Protein AF-A0A1A8JLR3-F1 (afdb_monomer)

Sequence (158 aa):
GGHHCAGSDTETRSCQKQLCPVDGHWSEWSHWEECSQTCGQGNRTRIRTCSNPPAQHGGRSCEGKAVDVIMCSVRPCPVAGNWGPWLPWSPCSESCGKGVQSRIRLCNNPPPTFDGLQCEGTDTQSQVCKETSCPVDGKWSSWMSWGSCSVSCGGGTR

InterPro domains:
  IPR000884 Thrombospondin type-1 (TSP1) repeat [PF00090] (27-77)
  IPR000884 Thrombospondin type-1 (TSP1) repeat [PF00090] (84-134)
  IPR000884 Thrombospondin type-1 (TSP1) repeat [PF00090] (141-158)
  IPR000884 Thrombospondin type-1 (TSP1) repeat [PS50092] (23-78)
  IPR000884 Thrombospondin type-1 (TSP1) repeat [PS50092] (80-135)
  IPR000884 Thrombospondin type-1 (TSP1) repeat [PS50092] (137-158)
  IPR000884 Thrombospondin type-1 (TSP1) repeat [SM00209] (26-78)
  IPR000884 Thrombospondin type-1 (TSP1) repeat [SM00209] (83-135)
  IPR036383 Thrombospon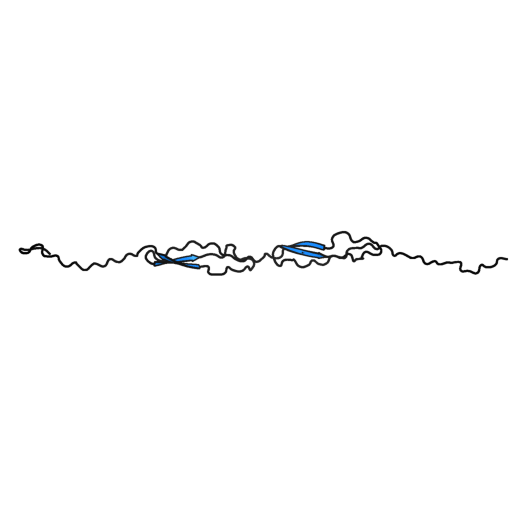din type-1 repeat superfamily [G3DSA:2.20.100.10] (21-77)
  IPR036383 Thrombospondin type-1 repeat superfamily [G3DSA:2.20.100.10] (78-134)
  IPR036383 Thrombospondin type-1 repeat superfamily [G3DSA:2.20.100.10] (135-158)
  IPR036383 Thrombospondin type-1 repeat superfamily [SSF82895] (20-77)
  IPR036383 Thrombospondin type-1 repeat superfamily [SSF82895] (80-129)
  IPR036383 Thrombospondin type-1 repeat superfamily [SSF82895] (134-158)
  IPR052065 Complement and asymmetry regulator [PTHR22906] (78-158)

Solvent-accessible surface area (backbone atoms only — not comparable to full-atom values): 9669 Å² total; per-residue (Å²): 139,81,82,81,82,89,68,76,96,68,85,86,76,86,73,89,76,76,69,73,57,31,57,19,25,63,38,73,68,48,71,71,50,71,52,74,36,91,33,37,73,30,42,25,42,32,43,39,47,57,58,56,47,46,50,34,66,85,28,50,71,56,83,77,78,50,62,50,76,46,80,38,72,66,44,77,54,56,34,55,20,24,68,35,72,69,48,73,69,47,72,53,73,33,90,34,37,78,22,46,26,41,30,43,39,47,55,57,54,46,50,48,37,67,89,24,50,72,52,86,78,81,51,64,50,76,48,82,37,70,73,42,83,56,88,70,84,80,71,80,72,77,79,73,79,76,62,75,56,77,44,97,69,81,92,55,63,108

Mean predicted aligned error: 12.74 Å

Foldseek 3Di:
DDDDDPDPPDDDDDDPDQDDWDAFDKDDKDPWDDFPDQAAKGKIKIFIDRPPPHTDSPHHYDDDDRMDMDMDHHHHDWDAFDKDDKDDWDPFPDQADKGKIKIFIDSPPPNTPPPHHTYDDDRMDMDIDHNYHDDDPDDDDPPDPDDDFPDPDDDTDD

Organism: Nothobranchius kuhntae (NCBI:txid321403)

Secondary structure (DSSP, 8-state):
------S-S--------PPPPB---BPPPPPPPPPS-SSSEEEEEEE--B-SSPPBTTPPPPPS-SEEEEEEE-SPPPB---PPPBPPPPPPS-SSSEEEEEEEB-S-SSPPBTTPPPPPS-SEEEEEEE--PPPP--PPPPPPP-PPPS-SSSS---

Nearest PDB structures (foldseek):
  1lsl-assembly1_A  TM=7.366E-01  e=3.043E-14  Homo sapiens
  6rus-assembly1_A  TM=4.669E-01  e=3.093E-11  Homo sapiens
  6ool-assembly1_A  TM=8.958E-01  e=1.472E-05  Mus musculus
  6qig-assembly1_A  TM=8.327E-01  e=3.774E-05  Homo sapiens
  7za1-assembly1_F  TM=6.588E-01  e=3.024E-05  Rattus norvegicus

pLDDT: mean 89.0, std 12.77, range [41.72, 98.62]

Radius of gyration: 52.15 Å; Cα contacts (8 Å, |Δi|>4): 277; chains: 1; bounding box: 113×22×178 Å

Structure (mmCIF, N/CA/C/O backbone):
data_AF-A0A1A8JLR3-F1
#
_entry.id   AF-A0A1A8JLR3-F1
#
loop_
_atom_site.group_PDB
_atom_site.id
_atom_site.type_symbol
_atom_site.label_atom_id
_atom_site.label_alt_id
_atom_site.label_comp_id
_atom_site.label_asym_id
_atom_site.label_entity_id
_atom_site.label_seq_id
_atom_site.pdbx_PDB_ins_code
_atom_site.Cartn_x
_atom_site.Cartn_y
_atom_site.Cartn_z
_atom_site.occupancy
_atom_site.B_iso_or_equiv
_atom_site.auth_seq_id
_atom_site.auth_comp_id
_atom_site.auth_asym_id
_atom_site.auth_atom_id
_atom_site.pdbx_PDB_model_num
ATOM 1 N N . GLY A 1 1 ? 52.396 6.038 -93.322 1.00 41.72 1 GLY A N 1
ATOM 2 C CA . GLY A 1 1 ? 52.732 6.834 -92.130 1.00 41.72 1 GLY A CA 1
ATOM 3 C C . GLY A 1 1 ? 51.474 7.016 -91.319 1.00 41.72 1 GLY A C 1
ATOM 4 O O . GLY A 1 1 ? 50.472 7.398 -91.904 1.00 41.72 1 GLY A O 1
ATOM 5 N N . GLY A 1 2 ? 51.495 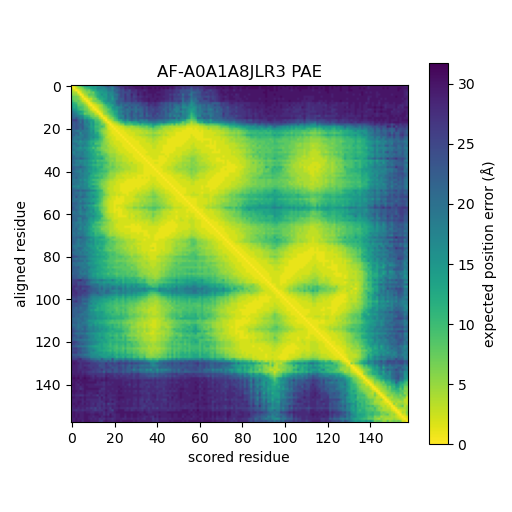6.676 -90.033 1.00 54.66 2 GLY A N 1
ATOM 6 C CA . GLY A 1 2 ? 50.384 6.933 -89.115 1.00 54.66 2 GLY A CA 1
ATOM 7 C C . GLY A 1 2 ? 50.817 7.992 -88.110 1.00 54.66 2 GLY A C 1
ATOM 8 O O . GLY A 1 2 ? 51.861 7.830 -87.484 1.00 54.66 2 GLY A O 1
ATOM 9 N N . HIS A 1 3 ? 50.064 9.087 -87.999 1.00 63.47 3 HIS A N 1
ATOM 10 C CA . HIS A 1 3 ? 50.295 10.092 -86.964 1.00 63.47 3 HIS A CA 1
ATOM 11 C C . HIS A 1 3 ? 49.769 9.548 -85.634 1.00 63.47 3 HIS A C 1
ATOM 13 O O . HIS A 1 3 ? 48.619 9.124 -85.553 1.00 63.47 3 HIS A O 1
ATOM 19 N N . HIS A 1 4 ? 50.617 9.545 -84.606 1.00 66.62 4 HIS A N 1
ATOM 20 C CA . HIS A 1 4 ? 50.221 9.176 -83.251 1.00 66.62 4 HIS A CA 1
ATOM 21 C C . HIS A 1 4 ? 49.119 10.122 -82.755 1.00 66.62 4 HIS A C 1
ATOM 23 O O . HIS A 1 4 ? 49.282 11.343 -82.811 1.00 66.62 4 HIS A O 1
ATOM 29 N N . CYS A 1 5 ? 48.005 9.565 -82.279 1.00 67.81 5 CYS A N 1
ATOM 30 C CA . CYS A 1 5 ? 46.959 10.334 -81.616 1.00 67.81 5 CYS A CA 1
ATOM 31 C C . CYS A 1 5 ? 47.530 10.902 -80.311 1.00 67.81 5 CYS A C 1
ATOM 33 O O . CYS A 1 5 ? 47.910 10.148 -79.420 1.00 67.81 5 CYS A O 1
ATOM 35 N N . ALA A 1 6 ? 47.627 12.228 -80.210 1.00 66.75 6 ALA A N 1
ATOM 36 C CA . ALA A 1 6 ? 48.016 12.897 -78.977 1.00 66.75 6 ALA A CA 1
ATOM 37 C C . ALA A 1 6 ? 46.758 13.169 -78.142 1.00 66.75 6 ALA A C 1
ATOM 39 O O . ALA A 1 6 ? 46.001 14.097 -78.421 1.00 66.75 6 ALA A O 1
ATOM 40 N N . GLY A 1 7 ? 46.531 12.333 -77.134 1.00 68.38 7 GLY A N 1
ATOM 41 C CA . GLY A 1 7 ? 45.443 12.456 -76.171 1.00 68.38 7 GLY A CA 1
ATOM 42 C C . GLY A 1 7 ? 45.533 11.343 -75.131 1.00 68.38 7 GLY A C 1
ATOM 43 O O . GLY A 1 7 ? 46.165 10.323 -75.377 1.00 68.38 7 GLY A O 1
ATOM 44 N N . SER A 1 8 ? 44.942 11.543 -73.955 1.00 69.75 8 SER A N 1
ATOM 45 C CA . SER A 1 8 ? 44.732 10.436 -73.017 1.00 69.75 8 SER A CA 1
ATOM 46 C C . SER A 1 8 ? 43.672 9.505 -73.602 1.00 69.75 8 SER A C 1
ATOM 48 O O . SER A 1 8 ? 42.555 9.955 -73.851 1.00 69.75 8 SER A O 1
ATOM 50 N N . ASP A 1 9 ? 43.982 8.216 -73.749 1.00 64.38 9 ASP A N 1
ATOM 51 C CA . ASP A 1 9 ? 43.018 7.178 -74.166 1.00 64.38 9 ASP A CA 1
ATOM 52 C C . ASP A 1 9 ? 41.933 6.919 -73.104 1.00 64.38 9 ASP A C 1
ATOM 54 O O . ASP A 1 9 ? 41.002 6.138 -73.301 1.00 64.38 9 ASP A O 1
ATOM 58 N N . THR A 1 10 ? 42.064 7.572 -71.949 1.00 65.62 10 THR A N 1
ATOM 59 C CA . THR A 1 10 ? 41.183 7.417 -70.798 1.00 65.62 10 THR A CA 1
ATOM 60 C C . THR A 1 10 ? 40.550 8.754 -70.438 1.00 65.62 10 THR A C 1
ATOM 62 O O . THR A 1 10 ? 41.225 9.673 -69.965 1.00 65.62 10 THR A O 1
ATOM 65 N N . GLU A 1 11 ? 39.235 8.845 -70.631 1.00 65.88 11 GLU A N 1
ATOM 66 C CA . GLU A 1 11 ? 38.384 9.878 -70.044 1.00 65.88 11 GLU A CA 1
ATOM 67 C C . GLU A 1 11 ? 37.753 9.311 -68.766 1.00 65.88 11 GLU A C 1
ATOM 69 O O . GLU A 1 11 ? 36.842 8.482 -68.807 1.00 65.88 11 GLU A O 1
ATOM 74 N N . THR A 1 12 ? 38.240 9.743 -67.604 1.00 66.88 12 THR A N 1
ATOM 75 C CA . THR A 1 12 ? 37.663 9.331 -66.319 1.00 66.88 12 THR A CA 1
ATOM 76 C C . THR A 1 12 ? 36.591 10.330 -65.906 1.00 66.88 12 THR A C 1
ATOM 78 O O . THR A 1 12 ? 36.887 11.404 -65.384 1.00 66.88 12 THR A O 1
ATOM 81 N N . ARG A 1 13 ? 35.321 9.977 -66.118 1.00 64.69 13 ARG A N 1
ATOM 82 C CA . ARG A 1 13 ? 34.182 10.745 -65.600 1.00 64.69 13 ARG A CA 1
ATOM 83 C C . ARG A 1 13 ? 33.848 10.307 -64.178 1.00 64.69 13 ARG A C 1
ATOM 85 O O . ARG A 1 13 ? 33.643 9.124 -63.915 1.00 64.69 13 ARG A O 1
ATOM 92 N N . SER A 1 14 ? 33.758 11.266 -63.260 1.00 67.31 14 SER A N 1
ATOM 93 C CA . SER A 1 14 ? 33.319 10.991 -61.891 1.00 67.31 14 SER A CA 1
ATOM 94 C C . SER A 1 14 ? 31.805 10.764 -61.873 1.00 67.31 14 SER A C 1
ATOM 96 O O . SER A 1 14 ? 31.029 11.666 -62.184 1.00 67.31 14 SER A O 1
ATOM 98 N N . CYS A 1 15 ? 31.380 9.546 -61.543 1.00 69.94 15 CYS A N 1
ATOM 99 C CA . CYS A 1 15 ? 29.975 9.226 -61.309 1.00 69.94 15 CYS A CA 1
ATOM 100 C C . CYS A 1 15 ? 29.600 9.620 -59.872 1.00 69.94 15 CYS A C 1
ATOM 102 O O . CYS A 1 15 ? 30.335 9.303 -58.933 1.00 69.94 15 CYS A O 1
ATOM 104 N N . GLN A 1 16 ? 28.456 10.288 -59.691 1.00 66.19 16 GLN A N 1
ATOM 105 C CA . GLN A 1 16 ? 27.868 10.554 -58.375 1.00 66.19 16 GLN A CA 1
ATOM 106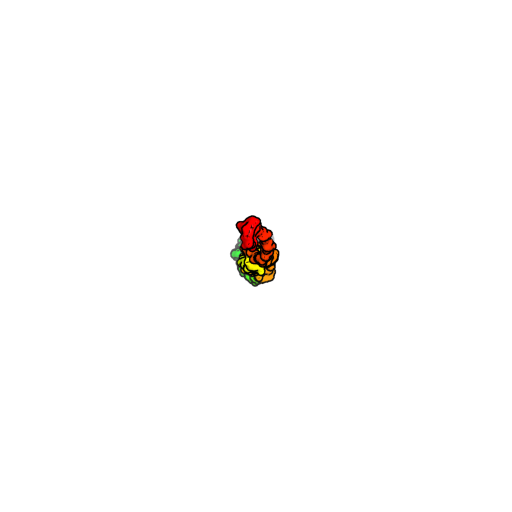 C C . GLN A 1 16 ? 27.437 9.223 -57.745 1.00 66.19 16 GLN A C 1
ATOM 108 O O . GLN A 1 16 ? 26.304 8.777 -57.908 1.00 66.19 16 GLN A O 1
ATOM 113 N N . LYS A 1 17 ? 28.364 8.553 -57.052 1.00 69.12 17 LYS A N 1
ATOM 114 C CA . LYS A 1 17 ? 28.086 7.316 -56.318 1.00 69.12 17 LYS A CA 1
ATOM 115 C C . LYS A 1 17 ? 27.131 7.638 -55.170 1.00 69.12 17 LYS A C 1
ATOM 117 O O . LYS A 1 17 ? 27.556 8.138 -54.132 1.00 69.12 17 LYS A O 1
ATOM 122 N N . GLN A 1 18 ? 25.841 7.377 -55.362 1.00 74.62 18 GLN A N 1
ATOM 123 C CA . GLN A 1 18 ? 24.907 7.310 -54.243 1.00 74.62 18 GLN A CA 1
ATOM 124 C C . GLN A 1 18 ? 25.364 6.196 -53.293 1.00 74.62 18 GLN A C 1
ATOM 126 O O . GLN A 1 18 ? 25.750 5.113 -53.735 1.00 74.62 18 GLN A O 1
ATOM 131 N N . LEU A 1 19 ? 25.383 6.500 -51.995 1.00 84.56 19 LEU A N 1
ATOM 132 C CA . LEU A 1 19 ? 25.766 5.551 -50.950 1.00 84.56 19 LEU A CA 1
ATOM 133 C C . LEU A 1 19 ? 24.722 4.428 -50.864 1.00 84.56 1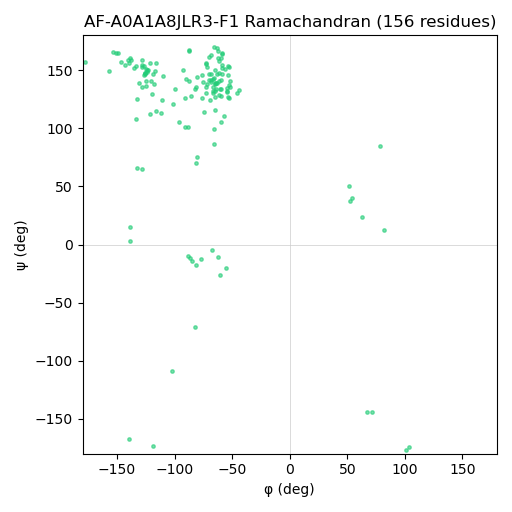9 LEU A C 1
ATOM 135 O O . LEU A 1 19 ? 23.530 4.677 -51.038 1.00 84.56 19 LEU A O 1
ATOM 139 N N . CYS A 1 20 ? 25.174 3.196 -50.618 1.00 88.75 20 CYS A N 1
ATOM 140 C CA . CYS A 1 20 ? 24.288 2.035 -50.549 1.00 88.75 20 CYS A CA 1
ATOM 141 C C . CYS A 1 20 ? 23.367 2.111 -49.318 1.00 88.75 20 CYS A C 1
ATOM 143 O O . CYS A 1 20 ? 23.852 2.481 -48.245 1.00 88.75 20 CYS A O 1
ATOM 145 N N . PRO A 1 21 ? 22.088 1.706 -49.435 1.00 94.75 21 PRO A N 1
ATOM 146 C CA . PRO A 1 21 ? 21.194 1.556 -48.291 1.00 94.75 21 PRO A CA 1
ATOM 147 C C . PRO A 1 21 ? 21.792 0.633 -47.225 1.00 94.75 21 PRO A C 1
ATOM 149 O O . PRO A 1 21 ? 22.296 -0.444 -47.544 1.00 94.75 21 PRO A O 1
ATOM 152 N N . VAL A 1 22 ? 21.715 1.051 -45.962 1.00 95.62 22 VAL A N 1
ATOM 153 C CA . VAL A 1 22 ? 22.066 0.231 -44.797 1.00 95.62 22 VAL A CA 1
ATOM 154 C C . VAL A 1 22 ? 20.800 0.036 -43.988 1.00 95.62 22 VAL A C 1
ATOM 156 O O . VAL A 1 22 ? 20.240 1.007 -43.477 1.00 95.62 22 VAL A O 1
ATOM 159 N N . ASP A 1 23 ? 20.341 -1.205 -43.894 1.00 97.25 23 ASP A N 1
ATOM 160 C CA . ASP A 1 23 ? 19.176 -1.542 -43.085 1.00 97.25 23 ASP A CA 1
ATOM 161 C C . ASP A 1 23 ? 19.531 -1.460 -41.596 1.00 97.25 23 ASP A C 1
ATOM 163 O O . ASP A 1 23 ? 20.617 -1.849 -41.162 1.00 97.25 23 ASP A O 1
ATOM 167 N N . GLY A 1 24 ? 18.612 -0.904 -40.813 1.00 97.38 24 GLY A N 1
ATOM 168 C CA . GLY A 1 24 ? 18.768 -0.755 -39.378 1.00 97.38 24 GLY A CA 1
ATOM 169 C C . GLY A 1 24 ? 18.571 -2.079 -38.651 1.00 97.38 24 GLY A C 1
ATOM 170 O O . GLY A 1 24 ? 17.643 -2.834 -38.940 1.00 97.38 24 GLY A O 1
ATOM 171 N N . HIS A 1 25 ? 19.398 -2.319 -37.641 1.00 97.75 25 HIS A N 1
ATOM 172 C CA . HIS A 1 25 ? 19.292 -3.468 -36.754 1.00 97.75 25 HIS A CA 1
ATOM 173 C C . HIS A 1 25 ? 19.236 -3.034 -35.290 1.00 97.75 25 HIS A C 1
ATOM 175 O O . HIS A 1 25 ? 19.815 -2.028 -34.862 1.00 97.75 25 HIS A O 1
ATOM 181 N N . TRP A 1 26 ? 18.485 -3.810 -34.513 1.00 98.44 26 TRP A N 1
ATOM 182 C CA . TRP A 1 26 ? 18.340 -3.589 -33.085 1.00 98.44 26 TRP A CA 1
ATOM 183 C C . TRP A 1 26 ? 19.680 -3.756 -32.365 1.00 98.44 26 TRP A C 1
ATOM 185 O O . TRP A 1 26 ? 20.425 -4.696 -32.627 1.00 98.44 26 TRP A O 1
ATOM 195 N N . SER A 1 27 ? 19.945 -2.871 -31.406 1.00 98.38 27 SER A N 1
ATOM 196 C CA . SER A 1 27 ? 20.922 -3.112 -30.354 1.00 98.38 27 SER A CA 1
ATOM 197 C C . SER A 1 27 ? 20.500 -4.306 -29.499 1.00 98.38 27 SER A C 1
ATOM 199 O O . SER A 1 27 ? 19.328 -4.703 -29.486 1.00 98.38 27 SER A O 1
ATOM 201 N N . GLU A 1 28 ? 21.435 -4.798 -28.690 1.00 98.25 28 GLU A N 1
ATOM 202 C CA . GLU A 1 28 ? 21.075 -5.635 -27.551 1.00 98.25 28 GLU A CA 1
ATOM 203 C C . GLU A 1 28 ? 20.083 -4.902 -26.641 1.00 98.25 28 GLU A C 1
ATOM 205 O O . GLU A 1 28 ? 20.048 -3.664 -26.572 1.00 98.25 28 GLU A O 1
ATOM 210 N N . TRP A 1 29 ? 19.249 -5.683 -25.960 1.00 98.50 29 TRP A N 1
ATOM 211 C CA . TRP A 1 29 ? 18.373 -5.149 -24.929 1.00 98.50 29 TRP A CA 1
ATOM 212 C C . TRP A 1 29 ? 19.194 -4.618 -23.755 1.00 98.50 29 TRP A C 1
ATOM 214 O O . TRP A 1 29 ? 20.182 -5.229 -23.347 1.00 98.50 29 TRP A O 1
ATOM 224 N N . SER A 1 30 ? 18.735 -3.521 -23.158 1.00 98.50 30 SER A N 1
ATOM 225 C CA . SER A 1 30 ? 19.207 -3.093 -21.849 1.00 98.50 30 SER A CA 1
ATOM 226 C C . SER A 1 30 ? 18.943 -4.180 -20.803 1.00 98.50 30 SER A C 1
ATOM 228 O O . SER A 1 30 ? 18.093 -5.064 -20.974 1.00 98.50 30 SER A O 1
ATOM 230 N N . HIS A 1 31 ? 19.615 -4.064 -19.660 1.00 98.38 31 HIS A N 1
ATOM 231 C CA . HIS A 1 31 ? 19.148 -4.753 -18.465 1.00 98.38 31 HIS A CA 1
ATOM 232 C C . HIS A 1 31 ? 17.721 -4.307 -18.121 1.00 98.38 31 HIS A C 1
ATOM 234 O O . HIS A 1 31 ? 17.281 -3.216 -18.499 1.00 98.38 31 HIS A O 1
ATOM 240 N N . TRP A 1 32 ? 17.000 -5.180 -17.421 1.00 98.25 32 TRP A N 1
ATOM 241 C CA . TRP A 1 32 ? 15.722 -4.812 -16.832 1.00 98.25 32 TRP A CA 1
ATOM 242 C C . TRP A 1 32 ? 15.939 -3.732 -15.778 1.00 98.25 32 TRP A C 1
ATOM 244 O O . TRP A 1 32 ? 16.814 -3.873 -14.924 1.00 98.25 32 TRP A O 1
ATOM 254 N N . GLU A 1 33 ? 15.115 -2.694 -15.828 1.00 98.00 33 GLU A N 1
ATOM 255 C CA . GLU A 1 33 ? 14.985 -1.726 -14.747 1.00 98.00 33 GLU A CA 1
ATOM 256 C C . GLU A 1 33 ? 14.452 -2.397 -13.470 1.00 98.00 33 GLU A C 1
ATOM 258 O O . GLU A 1 33 ? 13.990 -3.549 -13.471 1.00 98.00 33 GLU A O 1
ATOM 263 N N . GLU A 1 34 ? 14.505 -1.657 -12.364 1.00 97.56 34 GLU A N 1
ATOM 264 C CA . GLU A 1 34 ? 13.848 -2.068 -11.129 1.00 97.56 34 GLU A CA 1
ATOM 265 C C . GLU A 1 34 ? 12.330 -2.196 -11.321 1.00 97.56 34 GLU A C 1
ATOM 267 O O . GLU A 1 34 ? 11.728 -1.638 -12.242 1.00 97.56 34 GLU A O 1
ATOM 272 N N . CYS A 1 35 ? 11.693 -2.974 -10.445 1.00 97.94 35 CYS A N 1
ATOM 273 C CA . CYS A 1 35 ? 10.243 -3.095 -10.462 1.00 97.94 35 CYS A CA 1
ATOM 274 C C . CYS A 1 35 ? 9.614 -1.741 -10.106 1.00 97.94 35 CYS A C 1
ATOM 276 O O . CYS A 1 35 ? 10.040 -1.086 -9.160 1.00 97.94 35 CYS A O 1
ATOM 278 N N . SER A 1 36 ? 8.550 -1.352 -10.807 1.00 98.19 36 SER A N 1
ATOM 279 C CA . SER A 1 36 ? 7.837 -0.086 -1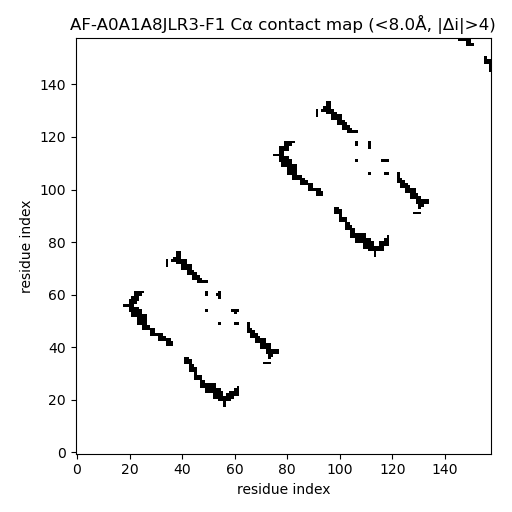0.587 1.00 98.19 36 SER A CA 1
ATOM 280 C C . SER A 1 36 ? 7.205 0.044 -9.196 1.00 98.19 36 SER A C 1
ATOM 282 O O . SER A 1 36 ? 6.674 1.098 -8.859 1.00 98.19 36 SER A O 1
ATOM 284 N N . GLN A 1 37 ? 7.176 -1.044 -8.428 1.00 97.69 37 GLN A N 1
ATOM 285 C CA . GLN A 1 37 ? 6.672 -1.100 -7.065 1.00 97.69 37 GLN A CA 1
ATOM 286 C C . GLN A 1 37 ? 7.740 -1.683 -6.146 1.00 97.69 37 GLN A C 1
ATOM 288 O O . GLN A 1 37 ? 8.492 -2.575 -6.531 1.00 97.69 37 GLN A O 1
ATOM 293 N N . THR A 1 38 ? 7.757 -1.226 -4.897 1.00 96.75 38 THR A N 1
ATOM 294 C CA . THR A 1 38 ? 8.648 -1.749 -3.849 1.00 96.75 38 THR A CA 1
ATOM 295 C C . THR A 1 38 ? 8.038 -2.933 -3.088 1.00 96.75 38 THR A C 1
ATOM 297 O O . THR A 1 38 ? 8.723 -3.607 -2.314 1.00 96.75 38 THR A O 1
ATOM 300 N N . CYS A 1 39 ? 6.748 -3.201 -3.307 1.00 97.06 39 CYS A N 1
ATOM 301 C CA . CYS A 1 39 ? 6.005 -4.337 -2.783 1.00 97.06 39 CYS A CA 1
ATOM 302 C C . CYS A 1 39 ? 4.860 -4.723 -3.737 1.00 97.06 39 CYS A C 1
ATOM 304 O O . CYS A 1 39 ? 4.483 -3.961 -4.622 1.00 97.06 39 CYS A O 1
ATOM 306 N N . GLY A 1 40 ? 4.289 -5.908 -3.556 1.00 96.69 40 GLY A N 1
ATOM 307 C CA . GLY A 1 40 ? 3.201 -6.425 -4.369 1.00 96.69 40 GLY A CA 1
ATOM 308 C C . GLY A 1 40 ? 3.633 -6.710 -5.804 1.00 96.69 40 GLY A C 1
ATOM 309 O O . GLY A 1 40 ? 4.745 -7.185 -6.061 1.00 96.69 40 GLY A O 1
ATOM 310 N N . GLN A 1 41 ? 2.708 -6.453 -6.725 1.00 98.06 41 GLN A N 1
ATOM 311 C CA . GLN A 1 41 ? 2.904 -6.613 -8.159 1.00 98.06 41 GLN A CA 1
ATOM 312 C C . GLN A 1 41 ? 3.201 -5.259 -8.799 1.00 98.06 41 GLN A C 1
ATOM 314 O O . GLN A 1 41 ? 2.500 -4.280 -8.553 1.00 98.06 41 GLN A O 1
ATOM 319 N N . GLY A 1 42 ? 4.212 -5.225 -9.654 1.00 97.88 42 GLY A N 1
ATOM 320 C CA . GLY A 1 42 ? 4.552 -4.077 -10.482 1.00 97.88 42 GLY A CA 1
ATOM 321 C C . GLY A 1 42 ? 4.961 -4.521 -11.878 1.00 97.88 42 GLY A C 1
ATOM 322 O O . GLY A 1 42 ? 4.795 -5.683 -12.251 1.00 97.88 42 GLY A O 1
ATOM 323 N N . ASN A 1 43 ? 5.535 -3.597 -12.638 1.00 98.38 43 ASN A N 1
ATOM 324 C CA . ASN A 1 43 ? 6.107 -3.874 -13.948 1.00 98.38 43 ASN A CA 1
ATOM 325 C C . ASN A 1 43 ? 7.572 -3.454 -13.977 1.00 98.38 43 ASN A C 1
ATOM 327 O O . ASN A 1 43 ? 7.962 -2.507 -13.301 1.00 98.38 43 ASN A O 1
ATOM 331 N N . ARG A 1 44 ? 8.375 -4.142 -14.781 1.00 98.25 44 ARG A N 1
ATOM 332 C CA . ARG A 1 44 ? 9.737 -3.722 -15.106 1.00 98.25 44 ARG A CA 1
ATOM 333 C C . ARG A 1 44 ? 9.894 -3.620 -16.609 1.00 98.25 44 ARG A C 1
ATOM 335 O O . ARG A 1 44 ? 9.268 -4.377 -17.357 1.00 98.25 44 ARG A O 1
ATOM 342 N N . THR A 1 45 ? 10.743 -2.694 -17.020 1.00 98.62 45 THR A N 1
ATOM 343 C CA . THR A 1 45 ? 10.920 -2.314 -18.417 1.00 98.62 45 THR A CA 1
ATOM 344 C C . THR A 1 45 ? 12.351 -2.582 -18.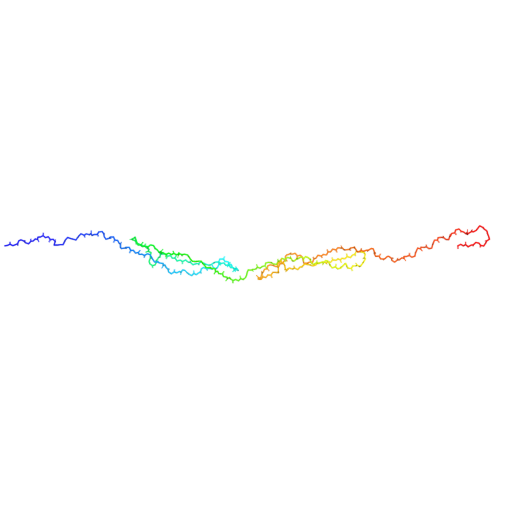849 1.00 98.62 45 THR A C 1
ATOM 346 O O . THR A 1 45 ? 13.286 -2.488 -18.054 1.00 98.62 45 THR A O 1
ATOM 349 N N . ARG A 1 46 ? 12.530 -2.945 -20.113 1.00 98.62 46 ARG A N 1
ATOM 350 C CA . ARG A 1 46 ? 13.824 -2.889 -20.794 1.00 98.62 46 ARG A CA 1
ATOM 351 C C . ARG A 1 46 ? 13.640 -2.254 -22.159 1.00 98.62 46 ARG A C 1
ATOM 353 O O . ARG A 1 46 ? 12.561 -2.333 -22.754 1.00 98.62 46 ARG A O 1
ATOM 360 N N . ILE A 1 47 ? 14.704 -1.651 -22.661 1.00 98.56 47 ILE A N 1
ATOM 361 C CA . ILE A 1 47 ? 14.691 -0.905 -23.916 1.00 98.56 47 ILE A CA 1
ATOM 362 C C . ILE A 1 47 ? 15.808 -1.374 -24.840 1.00 98.56 47 ILE A C 1
ATOM 364 O O . ILE A 1 47 ? 16.835 -1.882 -24.400 1.00 98.56 47 ILE A O 1
ATOM 368 N N . ARG A 1 48 ? 15.612 -1.193 -26.138 1.00 98.44 48 ARG A N 1
ATOM 369 C CA . ARG A 1 48 ? 16.639 -1.350 -27.169 1.00 98.44 48 ARG A CA 1
ATOM 370 C C . ARG A 1 48 ? 16.476 -0.252 -28.205 1.00 98.44 48 ARG A C 1
ATOM 372 O O . ARG A 1 48 ? 15.398 0.322 -28.352 1.00 98.44 48 ARG A O 1
ATOM 379 N N . THR A 1 49 ? 17.537 0.029 -28.947 1.00 98.12 49 THR A N 1
ATOM 380 C CA . THR A 1 49 ? 17.553 1.106 -29.944 1.00 98.12 49 THR A CA 1
ATOM 381 C C . THR A 1 49 ? 17.956 0.575 -31.310 1.00 98.12 49 THR A C 1
ATOM 383 O O . THR A 1 49 ? 18.661 -0.423 -31.408 1.00 98.12 49 THR A O 1
ATOM 386 N N . CYS A 1 50 ? 17.483 1.207 -32.381 1.00 97.62 50 CYS A N 1
ATOM 387 C CA . CYS A 1 50 ? 17.840 0.824 -33.746 1.00 97.62 50 CYS A CA 1
ATOM 388 C C . CYS A 1 50 ? 19.210 1.419 -34.105 1.00 97.62 50 CYS A C 1
ATOM 390 O O . CYS A 1 50 ? 19.287 2.467 -34.745 1.00 97.62 50 CYS A O 1
ATOM 392 N N . SER A 1 51 ? 20.279 0.826 -33.578 1.00 97.19 51 SER A N 1
ATOM 393 C CA . SER A 1 51 ? 21.617 1.430 -33.578 1.00 97.19 51 SER A CA 1
ATOM 394 C C . SER A 1 51 ? 22.757 0.463 -33.895 1.00 97.19 51 SER A C 1
ATOM 396 O O . SER A 1 51 ? 23.906 0.897 -33.903 1.00 97.19 51 SER A O 1
ATOM 398 N N . ASN A 1 52 ? 22.480 -0.809 -34.208 1.00 94.38 52 ASN A N 1
ATOM 399 C CA . ASN A 1 52 ? 23.529 -1.812 -34.417 1.00 94.38 52 ASN A CA 1
ATOM 400 C C . ASN A 1 52 ? 23.407 -2.604 -35.737 1.00 94.38 52 ASN A C 1
ATOM 402 O O . ASN A 1 52 ? 23.231 -3.822 -35.677 1.00 94.38 52 ASN A O 1
ATOM 406 N N . PRO A 1 53 ? 23.540 -1.975 -36.926 1.00 95.12 53 PRO A N 1
ATOM 407 C CA . PRO A 1 53 ? 23.766 -0.544 -37.183 1.00 95.12 53 PRO A CA 1
ATOM 408 C C . PRO A 1 53 ? 22.460 0.276 -37.273 1.00 95.12 53 PRO A C 1
ATOM 410 O O . PRO A 1 53 ? 21.375 -0.298 -37.363 1.00 95.12 53 PRO A O 1
ATOM 413 N N . PRO A 1 54 ? 22.518 1.622 -37.255 1.00 95.81 54 PRO A N 1
ATOM 414 C CA . PRO A 1 54 ? 21.362 2.456 -37.579 1.00 95.81 54 PRO A CA 1
ATOM 415 C C . PRO A 1 54 ? 21.039 2.409 -39.081 1.00 95.81 54 PRO A C 1
ATOM 417 O O . PRO A 1 54 ? 21.934 2.237 -39.908 1.00 95.81 54 PRO A O 1
ATOM 420 N N . ALA A 1 55 ? 19.770 2.626 -39.436 1.00 96.19 55 ALA A N 1
ATOM 421 C CA . ALA A 1 55 ? 19.354 2.705 -40.835 1.00 96.19 55 ALA A CA 1
ATOM 422 C C . ALA A 1 55 ? 19.955 3.945 -41.521 1.00 96.19 55 ALA A C 1
ATOM 424 O O . ALA A 1 55 ? 19.859 5.059 -40.998 1.00 96.19 55 ALA A O 1
ATOM 425 N N . GLN A 1 56 ? 20.565 3.771 -42.693 1.00 95.56 56 GLN A N 1
ATOM 426 C CA . GLN A 1 56 ? 21.199 4.850 -43.459 1.00 95.56 56 GLN A CA 1
ATOM 427 C C . GLN A 1 56 ? 20.889 4.731 -44.952 1.00 95.56 56 GLN A C 1
ATOM 429 O O . GLN A 1 56 ? 20.536 3.664 -45.450 1.00 95.56 56 GLN A O 1
ATOM 434 N N . HIS A 1 57 ? 21.024 5.846 -45.675 1.00 93.56 57 HIS A N 1
ATOM 435 C CA . HIS A 1 57 ? 20.946 5.901 -47.143 1.00 93.56 57 HIS A CA 1
ATOM 436 C C . HIS A 1 57 ? 19.686 5.248 -47.747 1.00 93.56 57 HIS A C 1
ATOM 438 O O . HIS A 1 57 ? 19.744 4.618 -48.798 1.00 93.56 57 HIS A O 1
ATOM 444 N N . GLY A 1 58 ? 18.538 5.397 -47.078 1.00 92.38 58 GLY A N 1
ATOM 445 C CA . GLY A 1 58 ? 17.264 4.822 -47.528 1.00 92.38 58 GLY A CA 1
ATOM 446 C C . GLY A 1 58 ? 17.059 3.345 -47.172 1.00 92.38 58 GLY A C 1
ATOM 447 O O . GLY A 1 58 ? 16.139 2.730 -47.704 1.00 92.38 58 GLY A O 1
ATOM 448 N N . GLY A 1 59 ? 17.891 2.775 -46.295 1.00 94.62 59 GLY A N 1
ATOM 449 C CA . GLY A 1 59 ? 17.681 1.439 -45.739 1.00 94.62 59 GLY A CA 1
ATOM 450 C C . GLY A 1 59 ? 16.480 1.364 -44.795 1.00 94.62 59 GLY A C 1
ATOM 451 O O . GLY A 1 59 ? 15.952 2.375 -44.324 1.00 94.62 59 GLY A O 1
ATOM 452 N N . ARG A 1 60 ? 16.025 0.142 -44.530 1.00 96.38 60 ARG A N 1
ATOM 453 C CA . ARG A 1 60 ? 14.824 -0.152 -43.742 1.00 96.38 60 ARG A CA 1
ATOM 454 C C . ARG A 1 60 ? 15.033 0.171 -42.266 1.00 96.38 60 ARG A C 1
ATOM 456 O O . ARG A 1 60 ? 16.093 -0.089 -41.707 1.00 96.38 60 ARG A O 1
ATOM 463 N N . SER A 1 61 ? 14.004 0.705 -41.613 1.00 96.25 61 SER A N 1
ATOM 464 C CA . SER A 1 61 ? 13.993 0.875 -40.157 1.00 96.25 61 SER A CA 1
ATOM 465 C C . SER A 1 61 ? 13.828 -0.465 -39.439 1.00 96.25 61 SER A C 1
ATOM 467 O O . SER A 1 61 ? 13.230 -1.390 -39.983 1.00 96.25 61 SER A O 1
ATOM 469 N N . CYS A 1 62 ? 14.269 -0.541 -38.183 1.00 97.38 62 CYS A N 1
ATOM 470 C CA . CYS A 1 62 ? 14.064 -1.732 -37.368 1.00 97.38 62 CYS A CA 1
ATOM 471 C C . CYS A 1 62 ? 12.574 -2.030 -37.147 1.00 97.38 62 CYS A C 1
ATOM 473 O O . CYS A 1 62 ? 11.824 -1.179 -36.666 1.00 97.38 62 CYS A O 1
ATOM 475 N N . GLU A 1 63 ? 12.163 -3.265 -37.428 1.00 96.38 63 GLU A N 1
ATOM 476 C CA . GLU A 1 63 ? 10.798 -3.734 -37.190 1.00 96.38 63 GLU A CA 1
ATOM 477 C C . GLU A 1 63 ? 10.646 -4.350 -35.789 1.00 96.38 63 GLU A C 1
ATOM 479 O O . GLU A 1 63 ? 11.535 -5.039 -35.275 1.00 96.38 63 GLU A O 1
ATOM 484 N N . GLY A 1 64 ? 9.497 -4.109 -35.153 1.00 96.62 64 GLY A N 1
ATOM 485 C CA . GLY A 1 64 ? 9.167 -4.608 -33.815 1.00 96.62 64 GLY A CA 1
ATOM 486 C C . GLY A 1 64 ? 9.266 -3.553 -32.710 1.00 96.62 64 GLY A C 1
ATOM 487 O O . GLY A 1 64 ? 9.442 -2.364 -32.955 1.00 96.62 64 GLY A O 1
ATOM 488 N N . LYS A 1 65 ? 9.098 -3.989 -31.456 1.00 97.81 65 LYS A N 1
ATOM 489 C CA . LYS A 1 65 ? 9.042 -3.081 -30.301 1.00 97.81 65 LYS A CA 1
ATOM 490 C C . LYS A 1 65 ? 10.444 -2.680 -29.831 1.00 97.81 65 LYS A C 1
ATOM 492 O O . LYS A 1 65 ? 11.311 -3.543 -29.678 1.00 97.81 65 LYS A O 1
ATOM 497 N N . ALA A 1 66 ? 10.624 -1.389 -29.551 1.00 98.06 66 ALA A N 1
ATOM 498 C CA . ALA A 1 66 ? 11.815 -0.831 -28.899 1.00 98.06 66 ALA A CA 1
ATOM 499 C C . ALA A 1 66 ? 11.787 -0.984 -27.367 1.00 98.06 66 ALA A C 1
ATOM 501 O O . ALA A 1 66 ? 12.814 -0.852 -26.711 1.00 98.06 66 ALA A O 1
ATOM 502 N N . VAL A 1 67 ? 10.606 -1.249 -26.804 1.00 98.50 67 VAL A N 1
ATOM 503 C CA . VAL A 1 67 ? 10.357 -1.336 -25.364 1.00 98.50 67 VAL A CA 1
ATOM 504 C C . VAL A 1 67 ? 9.645 -2.646 -25.069 1.00 98.50 67 VAL A C 1
ATOM 506 O O . VAL A 1 67 ? 8.706 -3.022 -25.778 1.00 98.50 67 VAL A O 1
ATOM 509 N N . ASP A 1 68 ? 10.095 -3.326 -24.025 1.00 98.56 68 ASP A N 1
ATOM 510 C CA . ASP A 1 68 ? 9.489 -4.545 -23.511 1.00 98.56 68 ASP A CA 1
ATOM 511 C C . ASP A 1 68 ? 9.162 -4.357 -22.029 1.00 98.56 68 ASP A C 1
ATOM 513 O O . ASP A 1 68 ? 9.954 -3.781 -21.281 1.00 98.56 68 ASP A O 1
ATOM 517 N N . VAL A 1 69 ? 7.976 -4.806 -21.623 1.00 98.50 69 VAL A N 1
ATOM 518 C CA . VAL A 1 69 ? 7.430 -4.605 -20.276 1.00 98.50 69 VAL A CA 1
ATOM 519 C C . VAL A 1 69 ? 6.894 -5.933 -19.782 1.00 98.50 69 VAL A C 1
ATOM 521 O O . VAL A 1 69 ? 6.045 -6.544 -20.432 1.00 98.50 69 VAL A O 1
ATOM 524 N N . ILE A 1 70 ? 7.363 -6.360 -18.614 1.00 98.31 70 ILE A N 1
ATOM 525 C CA . ILE A 1 70 ? 6.892 -7.585 -17.968 1.00 98.31 70 ILE A CA 1
ATOM 526 C C . ILE A 1 70 ? 6.482 -7.320 -16.530 1.00 98.31 70 ILE A C 1
ATOM 528 O O . ILE A 1 70 ? 7.021 -6.435 -15.862 1.00 98.31 70 ILE A O 1
ATOM 532 N N . MET A 1 71 ? 5.555 -8.139 -16.045 1.00 98.31 71 MET A N 1
ATOM 533 C CA . MET A 1 71 ? 5.146 -8.121 -14.649 1.00 98.31 71 MET A CA 1
ATOM 534 C C . MET A 1 71 ? 6.285 -8.625 -13.753 1.00 98.31 71 MET A C 1
ATOM 536 O O . MET A 1 71 ? 6.982 -9.590 -14.078 1.00 98.31 71 MET A O 1
ATOM 540 N N . CYS A 1 72 ? 6.452 -7.978 -12.606 1.00 97.50 72 CYS A N 1
ATOM 541 C CA . CYS A 1 72 ? 7.342 -8.387 -11.529 1.00 97.50 72 CYS A CA 1
ATOM 542 C C . CYS A 1 72 ? 6.561 -8.483 -10.216 1.00 97.50 72 CYS A C 1
ATOM 544 O O . CYS A 1 72 ? 5.599 -7.755 -9.985 1.00 97.50 72 CYS A O 1
ATOM 546 N N . SER A 1 73 ? 6.973 -9.412 -9.357 1.00 97.06 73 SER A N 1
ATOM 547 C CA . SER A 1 73 ? 6.474 -9.547 -7.987 1.00 97.06 73 SER A CA 1
ATOM 548 C C . SER A 1 73 ? 7.651 -9.378 -7.039 1.00 97.06 73 SER A C 1
ATOM 550 O O . SER A 1 73 ? 8.690 -10.001 -7.255 1.00 97.06 73 SER A O 1
ATOM 552 N N . VAL A 1 74 ? 7.506 -8.509 -6.039 1.00 96.19 74 VAL A N 1
ATOM 553 C CA . VAL A 1 74 ? 8.590 -8.181 -5.099 1.00 96.19 74 VAL A CA 1
ATOM 554 C C . VAL A 1 74 ? 8.364 -8.920 -3.778 1.00 96.19 74 VAL A C 1
ATOM 556 O O . VAL A 1 74 ? 8.479 -10.140 -3.715 1.00 96.19 74 VAL A O 1
ATOM 559 N N . ARG A 1 75 ? 8.001 -8.200 -2.720 1.00 95.25 75 ARG A N 1
ATOM 560 C CA . ARG A 1 75 ? 7.576 -8.731 -1.422 1.00 95.25 75 ARG A CA 1
ATOM 561 C C . ARG A 1 75 ? 6.123 -8.334 -1.180 1.00 95.25 75 ARG A C 1
ATOM 563 O O . ARG A 1 75 ? 5.708 -7.327 -1.747 1.00 95.25 75 ARG A O 1
ATOM 570 N N . PRO A 1 76 ? 5.343 -9.034 -0.348 1.00 96.88 76 PRO A N 1
ATOM 571 C CA . PRO A 1 76 ? 4.003 -8.577 0.016 1.00 96.88 76 PRO A CA 1
ATOM 572 C C . PRO A 1 76 ? 4.010 -7.145 0.575 1.00 96.88 76 PRO A C 1
ATOM 574 O O . PRO A 1 76 ? 4.974 -6.729 1.222 1.00 96.88 76 PRO A O 1
ATOM 577 N N . CYS A 1 77 ? 2.955 -6.380 0.292 1.00 97.19 77 CYS A N 1
ATOM 578 C CA . CYS A 1 77 ? 2.841 -5.015 0.797 1.00 97.19 77 CYS A CA 1
ATOM 579 C C . CYS A 1 77 ? 2.448 -4.986 2.278 1.00 97.19 77 CYS A C 1
ATOM 581 O O . CYS A 1 77 ? 1.649 -5.828 2.693 1.00 97.19 77 CYS A O 1
ATOM 583 N N . PRO A 1 78 ? 2.947 -4.001 3.050 1.00 97.75 78 PRO A N 1
ATOM 584 C CA . PRO A 1 78 ? 2.458 -3.740 4.397 1.00 97.75 78 PRO A CA 1
ATOM 585 C C . PRO A 1 78 ? 0.946 -3.530 4.395 1.00 97.75 78 PRO A C 1
ATOM 587 O O . PRO A 1 78 ? 0.422 -2.738 3.610 1.00 97.75 78 PRO A O 1
ATOM 590 N N . VAL A 1 79 ? 0.247 -4.221 5.291 1.00 97.50 79 VAL A N 1
ATOM 591 C CA . VAL A 1 79 ? -1.189 -4.029 5.513 1.00 97.50 79 VAL A CA 1
ATOM 592 C C . VAL A 1 79 ? -1.355 -3.426 6.892 1.00 97.50 79 VAL A C 1
ATOM 594 O O . VAL A 1 79 ? -1.050 -4.081 7.886 1.00 97.50 79 VAL A O 1
ATOM 597 N N . ALA A 1 80 ? -1.816 -2.178 6.951 1.00 97.62 80 ALA A N 1
ATOM 598 C CA . ALA A 1 80 ? -2.113 -1.522 8.216 1.00 97.62 80 ALA A CA 1
ATOM 599 C C . ALA A 1 80 ? -3.272 -2.228 8.931 1.00 97.62 80 ALA A C 1
ATOM 601 O O . ALA A 1 80 ? -4.261 -2.625 8.309 1.00 97.62 80 ALA A O 1
ATOM 602 N N . GLY A 1 81 ? -3.131 -2.368 10.244 1.00 97.75 81 GLY A N 1
ATOM 603 C CA . GLY A 1 81 ? -4.171 -2.889 11.106 1.00 97.75 81 GLY A CA 1
ATOM 604 C C . GLY A 1 81 ? -5.337 -1.915 11.201 1.00 97.75 81 GLY A C 1
ATOM 605 O O . GLY A 1 81 ? -5.155 -0.698 11.188 1.00 97.75 81 GLY A O 1
ATOM 606 N N . ASN A 1 82 ? -6.543 -2.451 11.332 1.00 98.19 82 ASN A N 1
ATOM 607 C CA . ASN A 1 82 ? -7.720 -1.653 11.633 1.00 98.19 82 ASN A CA 1
ATOM 608 C C . ASN A 1 82 ? -8.570 -2.331 12.712 1.00 98.19 82 ASN A C 1
ATOM 610 O O . ASN A 1 82 ? -8.536 -3.552 12.910 1.00 98.19 82 ASN A O 1
ATOM 614 N N . TRP A 1 83 ? -9.294 -1.504 13.461 1.00 98.44 83 TRP A N 1
ATOM 615 C CA . TRP A 1 83 ? -10.092 -1.951 14.586 1.00 98.44 83 TRP A CA 1
ATOM 616 C C . TRP A 1 83 ? -11.225 -2.859 14.113 1.00 98.44 83 TRP A C 1
ATOM 618 O O . TRP A 1 83 ? -12.047 -2.493 13.271 1.00 98.44 83 TRP A O 1
ATOM 628 N N . GLY A 1 84 ? -11.298 -4.036 14.722 1.00 98.19 84 GLY A N 1
ATOM 629 C CA . GLY A 1 84 ? -12.501 -4.844 14.739 1.00 98.19 84 GLY A CA 1
ATOM 630 C C . GLY A 1 84 ? -13.627 -4.161 15.519 1.00 98.19 84 GLY A C 1
ATOM 631 O O . GLY A 1 84 ? -13.412 -3.149 16.201 1.00 98.19 84 GLY A O 1
ATOM 632 N N . PRO A 1 85 ? -14.849 -4.708 15.436 1.00 98.06 85 PRO A N 1
ATOM 633 C CA . PRO A 1 85 ? -15.952 -4.225 16.247 1.00 98.06 85 PRO A CA 1
ATOM 634 C C . PRO A 1 85 ? -15.614 -4.351 17.736 1.00 98.06 85 PRO A C 1
ATOM 636 O O . PRO A 1 85 ? -14.866 -5.236 18.159 1.00 98.06 85 PRO A O 1
ATOM 639 N N . TRP A 1 86 ? -16.200 -3.470 18.541 1.00 98.38 86 TRP A N 1
ATOM 640 C CA . TRP A 1 86 ? -16.177 -3.636 19.988 1.00 98.38 86 TRP A CA 1
ATOM 641 C C . TRP A 1 86 ? -16.835 -4.960 20.369 1.00 98.38 86 TRP A C 1
ATOM 643 O O . TRP A 1 86 ? -17.936 -5.267 19.903 1.00 98.38 86 TRP A O 1
ATOM 653 N N . LEU A 1 87 ? -16.184 -5.709 21.253 1.00 98.31 87 LEU A N 1
ATOM 654 C CA . LEU A 1 87 ? -16.820 -6.821 21.939 1.00 98.31 87 LEU A CA 1
ATOM 655 C C . LEU A 1 87 ? -17.995 -6.304 22.793 1.00 98.31 87 LEU A C 1
ATOM 657 O O . LEU A 1 87 ? -18.062 -5.105 23.108 1.00 98.31 87 LEU A O 1
ATOM 661 N N . PRO A 1 88 ? -18.936 -7.186 23.171 1.00 98.31 88 PRO A N 1
ATOM 662 C CA . PRO A 1 88 ? -19.986 -6.836 24.118 1.00 98.31 88 PRO A CA 1
ATOM 663 C C . PRO A 1 88 ? -19.415 -6.264 25.420 1.00 98.31 88 PRO A C 1
ATOM 665 O O . PRO A 1 88 ? -18.285 -6.563 25.809 1.00 98.31 88 PRO A O 1
ATOM 668 N N . TRP A 1 89 ? -20.216 -5.444 26.100 1.00 97.94 89 TRP A N 1
ATOM 669 C CA . TRP A 1 89 ? -19.883 -4.984 27.444 1.00 97.94 89 TRP A CA 1
ATOM 670 C C . TRP A 1 89 ? -19.745 -6.164 28.407 1.00 97.94 89 TRP A C 1
ATOM 672 O O . TRP A 1 89 ? -20.510 -7.128 28.338 1.00 97.94 89 TRP A O 1
ATOM 682 N N . SER A 1 90 ? -18.774 -6.071 29.313 1.00 97.12 90 SER A N 1
ATOM 683 C CA . SER A 1 90 ? -18.689 -6.940 30.479 1.00 97.12 90 SER A CA 1
ATOM 684 C C . SER A 1 90 ? -19.949 -6.796 31.339 1.00 97.12 90 SER A C 1
ATOM 686 O O . SER A 1 90 ? -20.620 -5.762 31.279 1.00 97.12 90 SER A O 1
ATOM 688 N N . PRO A 1 91 ? -20.240 -7.769 32.216 1.00 95.25 91 PRO A N 1
ATOM 689 C CA . PRO A 1 91 ? -21.185 -7.548 33.302 1.00 95.25 91 PRO A CA 1
ATOM 690 C C . PRO A 1 91 ? -20.814 -6.301 34.119 1.00 95.25 91 PRO A C 1
ATOM 692 O O . PRO A 1 91 ? -19.639 -5.916 34.189 1.00 95.25 91 PRO A O 1
ATOM 695 N N . CYS A 1 92 ? -21.819 -5.680 34.738 1.00 96.06 92 CYS A N 1
ATOM 696 C CA . CYS A 1 92 ? -21.595 -4.579 35.667 1.00 96.06 92 CYS A CA 1
ATOM 697 C C . CYS A 1 92 ? -20.814 -5.084 36.889 1.00 96.06 92 CYS A C 1
ATOM 699 O O . CYS A 1 92 ? -21.098 -6.169 37.394 1.00 96.06 92 CYS A O 1
ATOM 701 N N . SER A 1 93 ? -19.841 -4.306 37.371 1.00 95.69 93 SER A N 1
ATOM 702 C CA . SER A 1 93 ? -19.024 -4.680 38.537 1.00 95.69 93 SER A CA 1
ATOM 703 C C . SER A 1 93 ? -19.837 -4.874 39.818 1.00 95.69 93 SER A C 1
ATOM 705 O O . SER A 1 93 ? -19.416 -5.611 40.700 1.00 95.69 93 SER A O 1
ATOM 707 N N . GLU A 1 94 ? -20.986 -4.206 39.913 1.00 92.06 94 GLU A N 1
ATOM 708 C CA . GLU A 1 94 ? -21.906 -4.283 41.041 1.00 92.06 94 GLU A CA 1
ATOM 709 C C . GLU A 1 94 ? -23.253 -4.829 40.569 1.00 92.06 94 GLU A C 1
ATOM 711 O O . GLU A 1 94 ? -23.777 -4.406 39.536 1.00 92.06 94 GLU A O 1
ATOM 716 N N . SER A 1 95 ? -23.855 -5.722 41.355 1.00 90.00 95 SER A N 1
ATOM 717 C CA . SER A 1 95 ? -25.203 -6.242 41.090 1.00 90.00 95 SER A CA 1
ATOM 718 C C . SER A 1 95 ? -26.314 -5.258 41.473 1.00 90.00 95 SER A C 1
ATOM 720 O O . SER A 1 95 ? -27.477 -5.465 41.141 1.00 90.00 95 SER A O 1
ATOM 722 N N . CYS A 1 96 ? -25.978 -4.197 42.208 1.00 88.56 96 CYS A N 1
ATOM 723 C CA . CYS A 1 96 ? -26.887 -3.128 42.593 1.00 88.56 96 CYS A CA 1
ATOM 724 C C . CYS A 1 96 ? -26.120 -1.803 42.721 1.00 88.56 96 CYS A C 1
ATOM 726 O O . CYS A 1 96 ? -24.900 -1.757 42.801 1.00 88.56 96 CYS A O 1
ATOM 728 N N . GLY A 1 97 ? -26.830 -0.686 42.757 1.00 88.06 97 GLY A N 1
ATOM 729 C CA . GLY A 1 97 ? -26.240 0.639 42.833 1.00 88.06 97 GLY A CA 1
ATOM 730 C C . GLY A 1 97 ? -25.557 1.046 41.528 1.00 88.06 97 GLY A C 1
ATOM 731 O O . GLY A 1 97 ? -26.062 0.791 40.433 1.00 88.06 97 GLY A O 1
ATOM 732 N N . LYS A 1 98 ? -24.448 1.777 41.659 1.00 94.00 98 LYS A N 1
ATOM 733 C CA . LYS A 1 98 ? -23.619 2.227 40.538 1.00 94.00 98 LYS A CA 1
ATOM 734 C C . LYS A 1 98 ? -22.405 1.311 40.445 1.00 94.00 98 LYS A C 1
ATOM 736 O O . LYS A 1 98 ? -21.624 1.275 41.389 1.00 94.00 98 LYS A O 1
ATOM 741 N N . GLY A 1 99 ? -22.229 0.654 39.308 1.00 94.75 99 GLY A N 1
ATOM 742 C CA . GLY A 1 99 ? -21.021 -0.097 38.982 1.00 94.75 99 GLY A CA 1
ATOM 743 C C . GLY A 1 99 ? -20.332 0.451 37.736 1.00 94.75 99 GLY A C 1
ATOM 744 O O . GLY A 1 99 ? -20.726 1.479 37.173 1.00 94.75 99 GLY A O 1
ATOM 745 N N . VAL A 1 100 ? -19.303 -0.254 37.282 1.00 96.69 100 VAL A N 1
ATOM 746 C CA . VAL A 1 100 ? -18.580 0.028 36.039 1.00 96.69 100 VAL A CA 1
ATOM 747 C C . VAL A 1 100 ? -18.581 -1.228 35.176 1.00 96.69 100 VAL A C 1
ATOM 749 O O . VAL A 1 100 ? -18.438 -2.338 35.680 1.00 96.69 100 VAL A O 1
ATOM 752 N N . GLN A 1 101 ? -18.741 -1.046 33.872 1.00 97.44 101 GLN A N 1
ATOM 753 C CA . GLN A 1 101 ? -18.555 -2.089 32.868 1.00 97.44 101 GLN A CA 1
ATOM 754 C C . GLN A 1 101 ? -17.525 -1.616 31.847 1.00 97.44 101 GLN A C 1
ATOM 756 O O . GLN A 1 101 ? -17.394 -0.414 31.587 1.00 97.44 101 GLN A O 1
ATOM 761 N N . SER A 1 102 ? -16.798 -2.557 31.262 1.00 98.00 102 SER A N 1
ATOM 762 C CA . SER A 1 102 ? -15.809 -2.287 30.227 1.00 98.00 102 SER A CA 1
ATOM 763 C C . SER A 1 102 ? -16.045 -3.167 29.010 1.00 98.00 102 SER A C 1
ATOM 765 O O . SER A 1 102 ? -16.717 -4.194 29.066 1.00 98.00 102 SER A O 1
ATOM 767 N N . ARG A 1 103 ? -15.527 -2.737 27.870 1.00 98.50 103 ARG A N 1
ATOM 768 C CA . ARG A 1 103 ? -15.459 -3.542 26.656 1.00 98.50 103 ARG A CA 1
ATOM 769 C C . ARG A 1 103 ? -14.133 -3.305 25.971 1.00 98.50 103 ARG A C 1
ATOM 771 O O . ARG A 1 103 ? -13.522 -2.249 26.136 1.00 98.50 103 ARG A O 1
ATOM 778 N N . ILE A 1 104 ? -13.730 -4.282 25.175 1.00 98.38 104 ILE A N 1
ATOM 779 C CA . ILE A 1 104 ? -12.491 -4.237 24.408 1.00 98.38 104 ILE A CA 1
ATOM 780 C C . ILE A 1 104 ? -12.782 -4.379 22.917 1.00 98.38 104 ILE A C 1
ATOM 782 O O . ILE A 1 104 ? -13.811 -4.928 22.526 1.00 98.38 104 ILE A O 1
ATOM 786 N N . ARG A 1 105 ? -11.879 -3.892 22.079 1.00 98.38 105 ARG A N 1
ATOM 787 C CA . ARG A 1 105 ? -11.843 -4.140 20.635 1.00 98.38 105 ARG A CA 1
ATOM 788 C C . ARG A 1 105 ? -10.464 -4.661 20.264 1.00 98.38 105 ARG A C 1
ATOM 790 O O . ARG A 1 105 ? -9.484 -4.363 20.936 1.00 98.38 105 ARG A O 1
ATOM 797 N N . LEU A 1 106 ? -10.387 -5.429 19.186 1.00 98.06 106 LEU A N 1
ATOM 798 C CA . LEU A 1 106 ? -9.139 -6.038 18.731 1.00 98.06 106 LEU A CA 1
ATOM 799 C C . LEU A 1 106 ? -8.674 -5.380 17.434 1.00 98.06 106 LEU A C 1
ATOM 801 O O . LEU A 1 106 ? -9.492 -5.012 16.596 1.00 98.06 106 LEU A O 1
ATOM 805 N N . CYS A 1 107 ? -7.363 -5.243 17.250 1.00 97.94 107 CYS A N 1
ATOM 806 C CA . CYS A 1 107 ? -6.777 -4.759 15.999 1.00 97.94 107 CYS A CA 1
ATOM 807 C C . CYS A 1 107 ? -6.702 -5.906 14.978 1.00 97.94 107 CYS A C 1
ATOM 809 O O . CYS A 1 107 ? -5.640 -6.479 14.743 1.00 97.94 107 CYS A O 1
ATOM 811 N N . ASN A 1 108 ? -7.857 -6.336 14.467 1.00 97.25 108 ASN A N 1
ATOM 812 C CA . ASN A 1 108 ? -7.978 -7.565 13.682 1.00 97.25 108 ASN A CA 1
ATOM 813 C C . ASN A 1 108 ? -8.900 -7.455 12.457 1.00 97.25 108 ASN A C 1
ATOM 815 O O . ASN A 1 108 ? -9.265 -8.488 11.898 1.00 97.25 108 ASN A O 1
ATOM 819 N N . ASN A 1 109 ? -9.264 -6.247 12.014 1.00 95.62 109 ASN A N 1
ATOM 820 C CA . ASN A 1 109 ? -10.160 -6.061 10.871 1.00 95.62 109 ASN A CA 1
ATOM 821 C C . ASN A 1 109 ? -9.665 -5.017 9.846 1.00 95.62 109 ASN A C 1
ATOM 823 O O . ASN A 1 109 ? -10.329 -3.994 9.657 1.00 95.62 109 ASN A O 1
ATOM 827 N N . PRO A 1 110 ? -8.537 -5.261 9.149 1.00 96.75 110 PRO A N 1
ATOM 828 C CA . PRO A 1 110 ? -7.701 -6.467 9.206 1.00 96.75 110 PRO A CA 1
ATOM 829 C C . PRO A 1 110 ? -6.628 -6.394 10.310 1.00 96.75 110 PRO A C 1
ATOM 831 O O . PRO A 1 110 ? -6.388 -5.317 10.859 1.00 96.75 110 PRO A O 1
ATOM 834 N N . PRO A 1 111 ? -5.973 -7.516 10.666 1.00 96.81 111 PRO A N 1
ATOM 835 C CA . PRO A 1 111 ? -4.776 -7.469 11.494 1.00 96.81 111 PRO A CA 1
ATOM 836 C C . PRO A 1 111 ? -3.592 -6.878 10.706 1.00 96.81 111 PRO A C 1
ATOM 838 O O . PRO A 1 111 ? -3.485 -7.110 9.497 1.00 96.81 111 PRO A O 1
ATOM 841 N N . PRO A 1 112 ? -2.682 -6.148 11.371 1.00 97.31 112 PRO A N 1
ATOM 842 C CA . PRO A 1 112 ? -1.485 -5.627 10.729 1.00 97.31 112 PRO A CA 1
ATOM 843 C C . PRO A 1 112 ? -0.572 -6.769 10.276 1.00 97.31 112 PRO A C 1
ATOM 845 O O . PRO A 1 112 ? -0.285 -7.689 11.043 1.00 97.31 112 PRO A O 1
ATOM 848 N N . THR A 1 113 ? -0.103 -6.718 9.030 1.00 97.12 113 THR A N 1
ATOM 849 C CA . THR A 1 113 ? 0.814 -7.722 8.460 1.00 97.12 113 THR A CA 1
A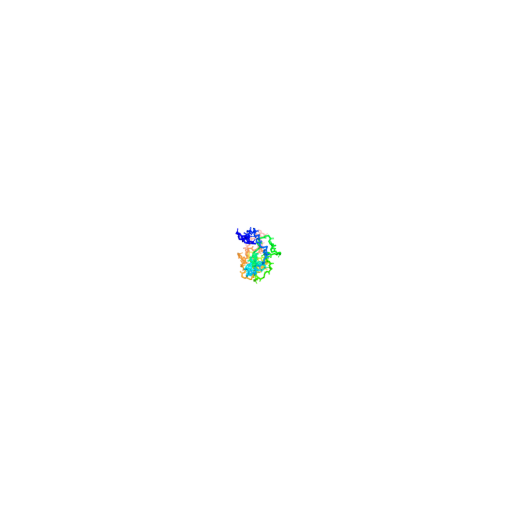TOM 850 C C . THR A 1 113 ? 1.907 -7.064 7.623 1.00 97.12 113 THR A C 1
ATOM 852 O O . THR A 1 113 ? 1.764 -5.915 7.204 1.00 97.12 113 THR A O 1
ATOM 855 N N . PHE A 1 114 ? 3.010 -7.787 7.395 1.00 96.19 114 PHE A N 1
ATOM 856 C CA . PHE A 1 114 ? 4.157 -7.336 6.590 1.00 96.19 114 PHE A CA 1
ATOM 857 C C . PHE A 1 114 ? 4.691 -5.949 7.000 1.00 96.19 114 PHE A C 1
ATOM 859 O O . PHE A 1 114 ? 4.847 -5.068 6.159 1.00 96.19 114 PHE A O 1
ATOM 866 N N . ASP A 1 115 ? 4.934 -5.760 8.302 1.00 95.00 115 ASP A N 1
ATOM 867 C CA . ASP A 1 115 ? 5.363 -4.486 8.913 1.00 95.00 115 ASP A CA 1
ATOM 868 C C . ASP A 1 115 ? 4.345 -3.339 8.774 1.00 95.00 115 ASP A C 1
ATOM 870 O O . ASP A 1 115 ? 4.689 -2.158 8.823 1.00 95.00 115 ASP A O 1
ATOM 874 N N . GLY A 1 116 ? 3.067 -3.676 8.596 1.00 96.56 116 GLY A N 1
ATOM 875 C CA . GLY A 1 116 ? 1.977 -2.712 8.620 1.00 96.56 116 GLY A CA 1
ATOM 876 C C . GLY A 1 116 ? 1.787 -2.061 9.990 1.00 96.56 116 GLY A C 1
ATOM 877 O O . GLY A 1 116 ? 2.044 -2.660 11.036 1.00 96.56 116 GLY A O 1
ATOM 878 N N . LEU A 1 117 ? 1.308 -0.816 9.973 1.00 97.38 117 LEU A N 1
ATOM 879 C CA . LEU A 1 117 ? 1.072 -0.030 11.182 1.00 97.38 117 LEU A CA 1
ATOM 880 C C . LEU A 1 117 ? 0.035 -0.695 12.092 1.00 97.38 117 LEU A C 1
ATOM 882 O O . LEU A 1 117 ? -0.971 -1.221 11.619 1.00 97.38 117 LEU A O 1
ATOM 886 N N . GLN A 1 118 ? 0.274 -0.634 13.400 1.00 97.06 118 GLN A N 1
ATOM 887 C CA . GLN A 1 118 ? -0.696 -1.048 14.414 1.00 97.06 118 GLN A CA 1
ATOM 888 C C . GLN A 1 118 ? -1.877 -0.067 14.469 1.00 97.06 118 GLN A C 1
ATOM 890 O O . GLN A 1 118 ? -1.776 1.070 14.012 1.00 97.06 118 GLN A O 1
ATOM 895 N N . CYS A 1 119 ? -2.998 -0.502 15.047 1.00 97.56 119 CYS A N 1
ATOM 896 C CA . CYS A 1 119 ? -4.170 0.355 15.195 1.00 97.56 119 CYS A CA 1
ATOM 897 C C . CYS A 1 119 ? -3.907 1.516 16.159 1.00 97.56 119 CYS A C 1
ATOM 899 O O . CYS A 1 119 ? -3.400 1.313 17.262 1.00 97.56 119 CYS A O 1
ATOM 901 N N . GLU A 1 120 ? -4.336 2.718 15.780 1.00 97.19 120 GLU A N 1
ATOM 902 C CA . GLU A 1 120 ? -4.225 3.896 16.640 1.00 97.19 120 GLU A CA 1
ATOM 903 C C . GLU A 1 120 ? -5.429 4.059 17.581 1.00 97.19 120 GLU A C 1
ATOM 905 O O . GLU A 1 120 ? -6.588 3.850 17.205 1.00 97.19 120 GLU A O 1
ATOM 910 N N . GLY A 1 121 ? -5.152 4.481 18.818 1.00 96.31 121 GLY A N 1
ATOM 911 C CA . GLY A 1 121 ? -6.145 4.709 19.872 1.00 96.31 121 GLY A CA 1
ATOM 912 C C . GLY A 1 121 ? -6.226 3.577 20.898 1.00 96.31 121 GLY A C 1
ATOM 913 O O . GLY A 1 121 ? -5.458 2.621 20.860 1.00 96.31 121 GLY A O 1
ATOM 914 N N . THR A 1 122 ? -7.156 3.693 21.850 1.00 97.12 122 THR A N 1
ATOM 915 C CA . THR A 1 122 ? -7.297 2.705 22.929 1.00 97.12 122 THR A CA 1
ATOM 916 C C . THR A 1 122 ? -8.063 1.467 22.468 1.00 97.12 122 THR A C 1
ATOM 918 O O . THR A 1 122 ? -9.021 1.553 21.693 1.00 97.12 122 THR A O 1
ATOM 921 N N . ASP A 1 123 ? -7.661 0.307 22.971 1.00 97.81 123 ASP A N 1
ATOM 922 C CA . ASP A 1 123 ? -8.333 -0.980 22.775 1.00 97.81 123 ASP A CA 1
ATOM 923 C C . ASP A 1 123 ? -9.474 -1.205 23.779 1.00 97.81 123 ASP A C 1
ATOM 925 O O . ASP A 1 123 ? -10.312 -2.075 23.569 1.00 97.81 123 ASP A O 1
ATOM 929 N N . THR A 1 124 ? -9.531 -0.399 24.840 1.00 98.00 124 THR A N 1
ATOM 930 C CA . THR A 1 124 ? -10.466 -0.540 25.959 1.00 98.00 124 THR A CA 1
ATOM 931 C C . THR A 1 124 ? -11.348 0.699 26.109 1.00 98.00 124 THR A C 1
ATOM 933 O O . THR A 1 124 ? -10.889 1.837 25.965 1.00 98.00 124 THR A O 1
ATOM 936 N N . GLN A 1 125 ? -12.624 0.478 26.426 1.00 98.38 125 GLN A N 1
ATOM 937 C CA . GLN A 1 125 ? -13.588 1.509 26.798 1.00 98.38 125 GLN A CA 1
ATOM 938 C C . GLN A 1 125 ? -14.318 1.104 28.080 1.00 98.38 125 GLN A C 1
ATOM 940 O O . GLN A 1 125 ? -14.727 -0.046 28.217 1.00 98.38 125 GLN A O 1
ATOM 945 N N . SER A 1 126 ? -14.539 2.063 28.979 1.00 97.75 126 SER A N 1
ATOM 946 C CA . SER A 1 126 ? -15.258 1.856 30.242 1.00 97.75 126 SER A CA 1
ATOM 947 C C . SER A 1 126 ? -16.401 2.855 30.393 1.00 97.75 126 SER A C 1
ATOM 949 O O . SER A 1 126 ? -16.282 4.002 29.963 1.00 97.75 126 SER A O 1
ATOM 951 N N . GLN A 1 127 ? -17.501 2.431 31.017 1.00 96.88 127 GLN A N 1
ATOM 952 C CA . GLN A 1 127 ? -18.634 3.298 31.344 1.00 96.88 127 GLN A CA 1
ATOM 953 C C . GLN A 1 127 ? -19.313 2.889 32.655 1.00 96.88 127 GLN A C 1
ATOM 955 O O . GLN A 1 127 ? -19.235 1.738 33.085 1.00 96.88 127 GLN A O 1
ATOM 960 N N . VAL A 1 128 ? -20.018 3.835 33.275 1.00 96.44 128 VAL A N 1
ATOM 961 C CA . VAL A 1 128 ? -20.837 3.571 34.467 1.00 96.44 128 VAL A CA 1
ATOM 962 C C . VAL 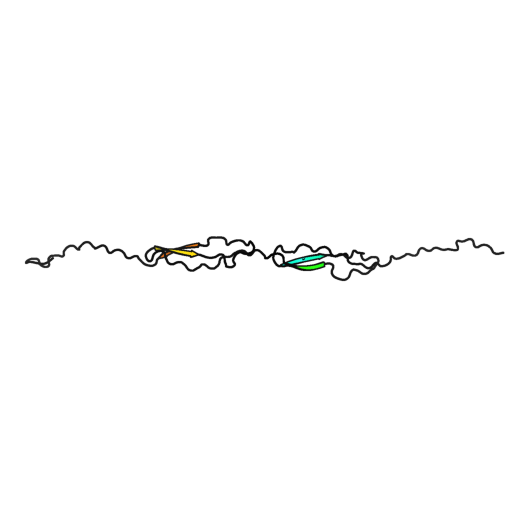A 1 128 ? -22.096 2.797 34.066 1.00 96.44 128 VAL A C 1
ATOM 964 O O . VAL A 1 128 ? -22.758 3.142 33.088 1.00 96.44 128 VAL A O 1
ATOM 967 N N . CYS A 1 129 ? -22.442 1.772 34.841 1.00 94.31 129 CYS A N 1
ATOM 968 C CA . CYS A 1 129 ? -23.683 1.004 34.729 1.00 94.31 129 CYS A CA 1
ATOM 969 C C . CYS A 1 129 ? -24.523 1.149 36.005 1.00 94.31 129 CYS A C 1
ATOM 971 O O . CYS A 1 129 ? -23.992 1.349 37.100 1.00 94.31 129 CYS A O 1
ATOM 973 N N . LYS A 1 130 ? -25.851 1.086 35.863 1.00 87.44 130 LYS A N 1
ATOM 974 C CA . LYS A 1 130 ? -26.802 1.123 36.979 1.00 87.44 130 LYS A CA 1
ATOM 975 C C . LYS A 1 130 ? -27.832 0.017 36.781 1.00 87.44 130 LYS A C 1
ATOM 977 O O . LYS A 1 130 ? -28.674 0.133 35.900 1.00 87.44 130 LYS A O 1
ATOM 982 N N . GLU A 1 131 ? -27.732 -1.025 37.597 1.00 77.31 131 GLU A N 1
ATOM 983 C CA . GLU A 1 131 ? -28.621 -2.194 37.572 1.00 77.31 131 GLU A CA 1
ATOM 984 C C . GLU A 1 131 ? -29.917 -1.896 38.345 1.00 77.31 131 GLU A C 1
ATOM 986 O O . GLU A 1 131 ? -30.968 -1.661 37.758 1.00 77.31 131 GLU A O 1
ATOM 991 N N . THR A 1 132 ? -29.848 -1.806 39.675 1.00 81.62 132 THR A N 1
ATOM 992 C CA . THR A 1 132 ? -31.017 -1.621 40.561 1.00 81.62 132 THR A CA 1
ATOM 993 C C . THR A 1 132 ? -30.621 -0.920 41.861 1.00 81.62 132 THR A C 1
ATOM 995 O O . THR A 1 132 ? -29.441 -0.788 42.153 1.00 81.62 132 THR A O 1
ATOM 998 N N . SER A 1 133 ? -31.557 -0.400 42.661 1.00 81.38 133 SER A N 1
ATOM 999 C CA . SER A 1 133 ? -31.217 0.143 43.989 1.00 81.38 133 SER A CA 1
ATOM 1000 C C . SER A 1 133 ? -30.740 -0.970 44.920 1.00 81.38 133 SER A C 1
ATOM 1002 O O . SER A 1 133 ? -31.410 -1.995 45.027 1.00 81.38 133 SER A O 1
ATOM 1004 N N . CYS A 1 134 ? -29.620 -0.759 45.615 1.00 83.56 134 CYS A N 1
ATOM 1005 C CA . CYS A 1 134 ? -29.147 -1.733 46.592 1.00 83.56 134 CYS A CA 1
ATOM 1006 C C . CYS A 1 134 ? -30.140 -1.906 47.745 1.00 83.56 134 CYS A C 1
ATOM 1008 O O . CYS A 1 134 ? -30.777 -0.921 48.140 1.00 83.56 134 CYS A O 1
ATOM 1010 N N . PRO A 1 135 ? -30.248 -3.126 48.304 1.00 84.25 135 PRO A N 1
ATOM 1011 C CA . PRO A 1 135 ? -30.961 -3.337 49.550 1.00 84.25 135 PRO A CA 1
ATOM 1012 C C . PRO A 1 135 ? -30.390 -2.391 50.603 1.00 84.25 135 PRO A C 1
ATOM 1014 O O . PRO A 1 135 ? -29.179 -2.331 50.810 1.00 84.25 135 PRO A O 1
ATOM 1017 N N . VAL A 1 136 ? -31.262 -1.620 51.236 1.00 82.50 136 VAL A N 1
ATOM 1018 C CA . VAL A 1 136 ? -30.911 -0.864 52.435 1.00 82.50 136 VAL A CA 1
ATOM 1019 C C . VAL A 1 136 ? -31.224 -1.749 53.625 1.00 82.50 136 VAL A C 1
ATOM 1021 O O . VAL A 1 136 ? -32.355 -2.221 53.749 1.00 82.50 136 VAL A O 1
ATOM 1024 N N . ASP A 1 137 ? -30.240 -1.956 54.500 1.00 75.06 137 ASP A N 1
ATOM 1025 C CA . ASP A 1 137 ? -30.473 -2.596 55.790 1.00 75.06 137 ASP A CA 1
ATOM 1026 C C . ASP A 1 137 ? -31.538 -1.790 56.537 1.00 75.06 137 ASP A C 1
ATOM 1028 O O . ASP A 1 137 ? -31.327 -0.629 56.910 1.00 75.06 137 ASP A O 1
ATOM 1032 N N . GLY A 1 138 ? -32.720 -2.388 56.695 1.00 67.31 138 GLY A N 1
ATOM 1033 C CA . GLY A 1 138 ? -33.852 -1.761 57.360 1.00 67.31 138 GLY A CA 1
ATOM 1034 C C . GLY A 1 138 ? -33.474 -1.416 58.794 1.00 67.31 138 GLY A C 1
ATOM 1035 O O . GLY A 1 138 ? -33.382 -2.291 59.652 1.00 67.31 138 GLY A O 1
ATOM 1036 N N . LYS A 1 139 ? -33.246 -0.132 59.072 1.00 71.88 139 LYS A N 1
ATOM 1037 C CA . LYS A 1 139 ? -33.114 0.341 60.448 1.00 71.88 139 LYS A CA 1
ATOM 1038 C C . LYS A 1 139 ? -34.498 0.316 61.086 1.00 71.88 139 LYS A C 1
ATOM 1040 O O . LYS A 1 139 ? -35.448 0.844 60.511 1.00 71.88 139 LYS A O 1
ATOM 1045 N N . TRP A 1 140 ? -34.597 -0.280 62.273 1.00 68.19 140 TRP A N 1
ATOM 1046 C CA . TRP A 1 140 ? -35.801 -0.197 63.095 1.00 68.19 140 TRP A CA 1
ATOM 1047 C C . TRP A 1 140 ? -36.177 1.275 63.281 1.00 68.19 140 TRP A C 1
ATOM 1049 O O . TRP A 1 140 ? -35.344 2.082 63.702 1.00 68.19 140 TRP A O 1
ATOM 1059 N N . SER A 1 141 ? -37.420 1.636 62.957 1.00 68.81 141 SER A N 1
ATOM 1060 C CA . SER A 1 141 ? -37.956 2.932 63.364 1.00 68.81 141 SER A CA 1
ATOM 1061 C C . SER A 1 141 ? -37.960 3.002 64.890 1.00 68.81 141 SER A C 1
ATOM 1063 O O . SER A 1 141 ? -38.171 1.987 65.558 1.00 68.81 141 SER A O 1
ATOM 1065 N N . SER A 1 142 ? -37.764 4.193 65.456 1.00 77.38 142 SER A N 1
ATOM 1066 C CA . SER A 1 142 ? -38.041 4.401 66.878 1.00 77.38 142 SER A CA 1
ATOM 1067 C C . SER A 1 142 ? -39.462 3.932 67.184 1.00 77.38 142 SER A C 1
ATOM 1069 O O . SER A 1 142 ? -40.372 4.206 66.396 1.00 77.38 142 SER A O 1
ATOM 1071 N N . TRP A 1 143 ? -39.647 3.236 68.309 1.00 72.88 143 TRP A N 1
ATOM 1072 C CA . TRP A 1 143 ? -40.978 2.897 68.809 1.00 72.88 143 TRP A CA 1
ATOM 1073 C C . TRP A 1 143 ? -41.871 4.136 68.744 1.00 72.88 143 TRP A C 1
ATOM 1075 O O . TRP A 1 143 ? -41.464 5.219 69.175 1.00 72.88 143 TRP A O 1
ATOM 1085 N N . MET A 1 144 ? -43.068 3.991 68.172 1.00 73.06 144 MET A N 1
ATOM 1086 C CA . MET A 1 144 ? -44.050 5.069 68.216 1.00 73.06 144 MET A CA 1
ATOM 1087 C C . MET A 1 144 ? -44.345 5.392 69.683 1.00 73.06 144 MET A C 1
ATOM 1089 O O . MET A 1 144 ? -44.315 4.507 70.542 1.00 73.06 144 MET A O 1
ATOM 1093 N N . SER A 1 145 ? -44.614 6.662 69.985 1.00 77.38 145 SER A N 1
ATOM 1094 C CA . SER A 1 145 ? -45.105 7.034 71.309 1.00 77.38 145 SER A CA 1
ATOM 1095 C C . SER A 1 145 ? -46.353 6.214 71.621 1.00 77.38 145 SER A C 1
ATOM 1097 O O . SER A 1 145 ? -47.248 6.140 70.776 1.00 77.38 145 SER A O 1
ATOM 1099 N N . TRP A 1 146 ? -46.406 5.627 72.819 1.00 74.75 146 TRP A N 1
ATOM 1100 C CA . TRP A 1 146 ? -47.592 4.930 73.313 1.00 74.75 146 TRP A CA 1
ATOM 1101 C C . TRP A 1 146 ? -48.851 5.748 73.028 1.00 74.75 146 TRP A C 1
ATOM 1103 O O . TRP A 1 146 ? -48.879 6.955 73.291 1.00 74.75 146 TRP A O 1
ATOM 1113 N N . GLY A 1 147 ? -49.881 5.086 72.502 1.00 72.56 147 GLY A N 1
ATOM 1114 C CA . GLY A 1 147 ? -51.181 5.708 72.307 1.00 72.56 147 GLY A CA 1
ATOM 1115 C C . GLY A 1 147 ? -51.764 6.213 73.628 1.00 72.56 147 GLY A C 1
ATOM 1116 O O . GLY A 1 147 ? -51.323 5.862 74.733 1.00 72.56 147 GLY A O 1
ATOM 1117 N N . SER A 1 148 ? -52.780 7.061 73.518 1.00 74.12 148 SER A N 1
ATOM 1118 C CA . SER A 1 148 ? -53.631 7.408 74.653 1.00 74.12 148 SER A CA 1
ATOM 1119 C C . SER 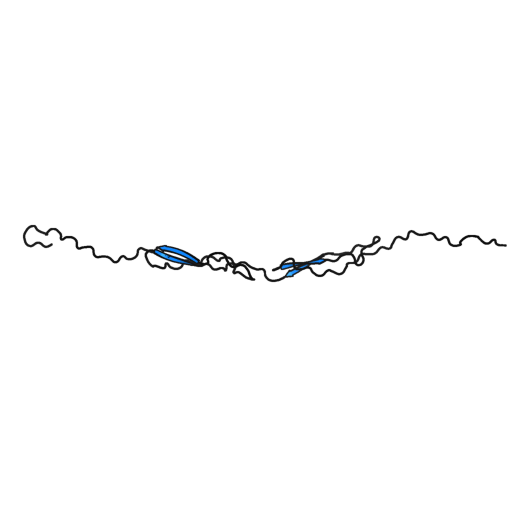A 1 148 ? -54.147 6.125 75.307 1.00 74.12 148 SER A C 1
ATOM 1121 O O . SER A 1 148 ? -54.473 5.165 74.611 1.00 74.12 148 SER A O 1
ATOM 1123 N N . CYS A 1 149 ? -54.220 6.106 76.640 1.00 77.44 149 CYS A N 1
ATOM 1124 C CA . CYS A 1 149 ? -54.810 4.981 77.360 1.00 77.44 149 CYS A CA 1
ATOM 1125 C C . CYS A 1 149 ? -56.204 4.683 76.788 1.00 77.44 149 CYS A C 1
ATOM 1127 O O . CYS A 1 149 ? -56.982 5.612 76.563 1.00 77.44 149 CYS A O 1
ATOM 1129 N N . SER A 1 150 ? -56.510 3.402 76.566 1.00 82.69 150 SER A N 1
ATOM 1130 C CA . SER A 1 150 ? -57.794 2.953 76.000 1.00 82.69 150 SER A CA 1
ATOM 1131 C C . SER A 1 150 ? -59.019 3.446 76.781 1.00 82.69 150 SER A C 1
ATOM 1133 O O . SER A 1 150 ? -60.114 3.511 76.229 1.00 82.69 150 SER A O 1
ATOM 1135 N N . VAL A 1 151 ? -58.836 3.833 78.046 1.00 69.31 151 VAL A N 1
ATOM 1136 C CA . VAL A 1 151 ? -59.883 4.361 78.926 1.00 69.31 151 VAL A CA 1
ATOM 1137 C C . VAL A 1 151 ? -59.351 5.467 79.844 1.00 69.31 151 VAL A C 1
ATOM 1139 O O . VAL A 1 151 ? -58.167 5.497 80.184 1.00 69.31 151 VAL A O 1
ATOM 1142 N N . SER A 1 152 ? -60.242 6.360 80.287 1.00 73.50 152 SER A N 1
ATOM 1143 C CA . SER A 1 152 ? -59.946 7.447 81.235 1.00 73.50 152 SER A CA 1
ATOM 1144 C C . SER A 1 152 ? -60.056 7.044 82.714 1.00 73.50 152 SER A C 1
ATOM 1146 O O . SER A 1 152 ? -59.623 7.801 83.580 1.00 73.50 152 SER A O 1
ATOM 1148 N N . CYS A 1 153 ? -60.617 5.872 83.030 1.00 71.19 153 CYS A N 1
ATOM 1149 C CA . CYS A 1 153 ? -60.621 5.282 84.372 1.00 71.19 153 CYS A CA 1
ATOM 1150 C C . CYS A 1 153 ? -60.803 3.752 84.300 1.00 71.19 153 CYS A C 1
ATOM 1152 O O . CYS A 1 153 ? -61.435 3.247 83.378 1.00 71.19 153 CYS A O 1
ATOM 1154 N N . GLY A 1 154 ? -60.233 3.023 85.270 1.00 63.09 154 GLY A N 1
ATOM 1155 C CA . GLY A 1 154 ? -60.346 1.561 85.383 1.00 63.09 154 GLY A CA 1
ATOM 1156 C C . GLY A 1 154 ? -59.434 0.765 84.436 1.00 63.09 154 GLY A C 1
ATOM 1157 O O . GLY A 1 154 ? -59.866 0.337 83.378 1.00 63.09 154 GLY A O 1
ATOM 1158 N N . GLY A 1 155 ? -58.178 0.528 84.837 1.00 68.56 155 GLY A N 1
ATOM 1159 C CA . GLY A 1 155 ? -57.344 -0.578 84.327 1.00 68.56 155 GLY A CA 1
ATOM 1160 C C . GLY A 1 155 ? -57.143 -0.706 82.805 1.00 68.56 155 GLY A C 1
ATOM 1161 O O . GLY A 1 155 ? -57.168 -1.822 82.299 1.00 68.56 155 GLY A O 1
ATOM 1162 N N . GLY A 1 156 ? -56.954 0.394 82.071 1.00 67.75 156 GLY A N 1
ATOM 1163 C CA . GLY A 1 156 ? -56.716 0.358 80.622 1.00 67.75 156 GLY A CA 1
ATOM 1164 C C . GLY A 1 156 ? -55.330 -0.144 80.209 1.00 67.75 156 GLY A C 1
ATOM 1165 O O . GLY A 1 156 ? -54.353 -0.006 80.945 1.00 67.75 156 GLY A O 1
ATOM 1166 N N . THR A 1 157 ? -55.233 -0.673 78.989 1.00 68.00 157 THR A N 1
ATOM 1167 C CA . THR A 1 157 ? -53.963 -1.014 78.329 1.00 68.00 157 THR A CA 1
ATOM 1168 C C . THR A 1 157 ? -53.465 0.143 77.461 1.00 68.00 157 THR A C 1
ATOM 1170 O O . THR A 1 157 ? -54.274 0.925 76.941 1.00 68.00 157 THR A O 1
ATOM 1173 N N . ARG A 1 158 ? -52.137 0.244 77.327 1.00 60.69 158 ARG A N 1
ATOM 1174 C CA . ARG A 1 158 ? -51.410 1.211 76.492 1.00 60.69 158 ARG A CA 1
ATOM 1175 C C . ARG A 1 158 ? -50.643 0.466 75.415 1.00 60.69 158 ARG A C 1
ATOM 1177 O O . ARG A 1 158 ? -50.128 -0.623 75.750 1.00 60.69 158 ARG A O 1
#